Protein AF-M7N6A7-F1 (afdb_monomer)

Solvent-accessible surface area (backbone atoms only — n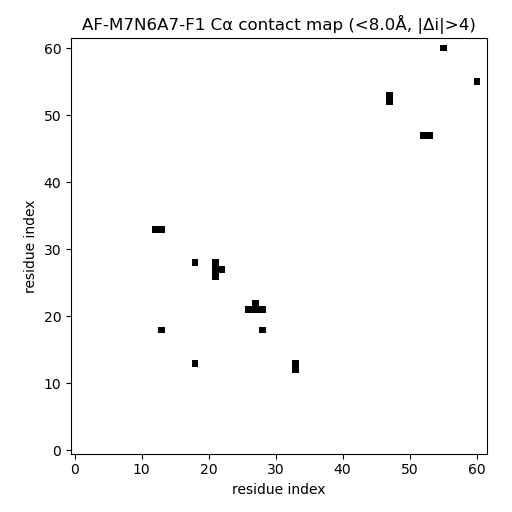ot comparable to full-atom values): 4686 Å² total; per-residue (Å²): 128,86,85,71,79,94,75,84,88,88,75,84,84,77,56,73,66,56,55,50,53,38,58,74,68,77,53,79,80,66,87,86,72,74,83,69,81,79,78,68,70,82,96,63,81,92,64,81,90,53,73,78,80,70,60,75,61,81,88,74,78,121

Secondary structure (DSSP, 8-state):
-----S---------HHHHHHHHHTT--PPTTS---SS-PPTT---S-S-GGGGPPPGGG--

Structure (mmCIF, N/CA/C/O backbone):
data_AF-M7N6A7-F1
#
_entry.id   AF-M7N6A7-F1
#
loop_
_atom_site.group_PDB
_atom_site.id
_atom_site.type_symbol
_atom_site.labe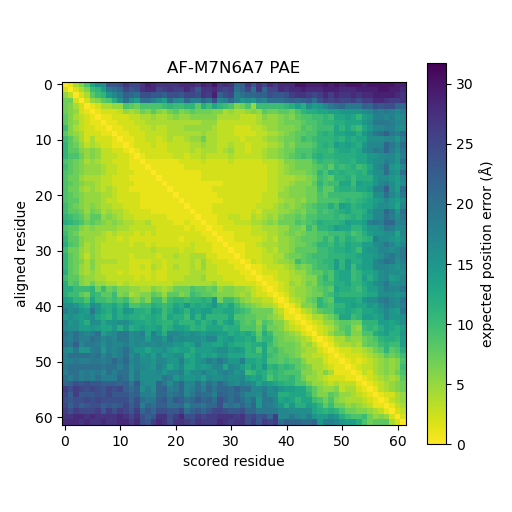l_atom_id
_atom_site.label_alt_id
_atom_site.label_comp_id
_atom_site.label_asym_id
_atom_site.label_entity_id
_atom_site.label_seq_id
_atom_site.pdbx_PDB_ins_code
_atom_site.Cartn_x
_atom_site.Cartn_y
_atom_site.Cartn_z
_atom_site.occupancy
_atom_site.B_iso_or_equiv
_atom_site.auth_seq_id
_atom_site.auth_comp_id
_atom_site.auth_asym_id
_atom_site.auth_atom_id
_atom_site.pdbx_PDB_model_num
ATOM 1 N N . MET A 1 1 ? -16.300 14.368 22.524 1.00 46.09 1 MET A N 1
ATOM 2 C CA . MET A 1 1 ? -16.367 12.917 22.796 1.00 46.09 1 MET A CA 1
ATOM 3 C C . MET A 1 1 ? -15.814 12.229 21.562 1.00 46.09 1 MET A C 1
ATOM 5 O O . MET A 1 1 ? -16.226 12.603 20.474 1.00 46.09 1 MET A O 1
ATOM 9 N N . LYS A 1 2 ? -14.807 11.358 21.695 1.00 58.12 2 LYS A N 1
ATOM 10 C CA . LYS A 1 2 ? -14.353 10.544 20.559 1.00 58.12 2 LYS A CA 1
ATOM 11 C C . LYS A 1 2 ? -15.480 9.560 20.274 1.00 58.12 2 LYS A C 1
ATOM 13 O O . LYS A 1 2 ? -15.788 8.752 21.140 1.00 58.12 2 LYS A O 1
ATOM 18 N N . GLU A 1 3 ? -16.134 9.684 19.130 1.00 65.50 3 GLU A N 1
ATOM 19 C CA . GLU A 1 3 ? -17.047 8.645 18.665 1.00 65.50 3 GLU A CA 1
ATOM 20 C C . GLU A 1 3 ? -16.195 7.418 18.33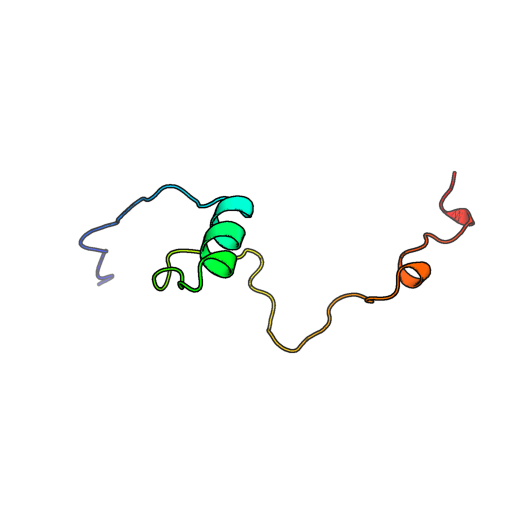2 1.00 65.50 3 GLU A C 1
ATOM 22 O O . GLU A 1 3 ? -15.476 7.382 17.333 1.00 65.50 3 GLU A O 1
ATOM 27 N N . GLU A 1 4 ? -16.169 6.466 19.260 1.00 80.25 4 GLU A N 1
ATOM 28 C CA . GLU A 1 4 ? -15.468 5.199 19.103 1.00 80.25 4 GLU A CA 1
ATOM 29 C C . GLU A 1 4 ? -16.220 4.326 18.093 1.00 80.25 4 GLU A C 1
ATOM 31 O O . GLU A 1 4 ? -17.451 4.323 18.037 1.00 80.25 4 GLU A O 1
ATOM 36 N N . ALA A 1 5 ? -15.471 3.621 17.244 1.00 85.81 5 ALA A N 1
ATOM 37 C CA . ALA A 1 5 ? -16.043 2.809 16.179 1.00 85.81 5 ALA A CA 1
ATOM 38 C C . ALA A 1 5 ? -17.027 1.770 16.744 1.00 85.81 5 ALA A C 1
ATOM 40 O O . ALA A 1 5 ? -16.692 1.025 17.661 1.00 85.81 5 ALA A O 1
ATOM 41 N N . GLN A 1 6 ? -18.222 1.677 16.155 1.00 93.12 6 GLN A N 1
ATOM 42 C CA . GLN A 1 6 ? -19.245 0.708 16.575 1.00 93.12 6 GLN A CA 1
ATOM 43 C C . GLN A 1 6 ? -18.907 -0.735 16.159 1.00 93.12 6 GLN A C 1
ATOM 45 O O . GLN A 1 6 ? -19.470 -1.684 16.698 1.00 93.12 6 GLN A O 1
ATOM 50 N N . CYS A 1 7 ? -18.020 -0.911 15.174 1.00 90.75 7 CYS A N 1
ATOM 51 C CA . CYS A 1 7 ? -17.606 -2.209 14.649 1.00 90.75 7 CYS A CA 1
ATOM 52 C C . CYS A 1 7 ? -16.264 -2.092 13.906 1.00 90.75 7 CYS A C 1
ATOM 54 O O . CYS A 1 7 ? -15.961 -1.051 13.319 1.00 90.75 7 CYS A O 1
ATOM 56 N N . ALA A 1 8 ? -15.492 -3.181 13.894 1.00 92.06 8 ALA A N 1
ATOM 57 C CA . ALA A 1 8 ? -14.314 -3.356 13.054 1.00 92.06 8 ALA A CA 1
ATOM 58 C C . ALA A 1 8 ? -14.377 -4.716 12.345 1.00 92.06 8 ALA A C 1
ATOM 60 O O . ALA A 1 8 ? -14.736 -5.726 12.950 1.00 92.06 8 ALA A O 1
ATOM 61 N N . LEU A 1 9 ? -14.007 -4.734 11.063 1.00 90.88 9 LEU A N 1
ATOM 62 C CA . LEU A 1 9 ? -13.916 -5.943 10.249 1.00 90.88 9 LEU A CA 1
ATOM 63 C C . LEU A 1 9 ? -12.443 -6.238 9.983 1.00 90.88 9 LEU A C 1
ATOM 65 O O . LEU A 1 9 ? -11.745 -5.422 9.382 1.00 90.88 9 LEU A O 1
ATOM 69 N N . ILE A 1 10 ? -11.982 -7.403 10.430 1.00 92.19 10 ILE A N 1
ATOM 70 C CA . ILE A 1 10 ? -10.630 -7.890 10.164 1.00 92.19 10 ILE A CA 1
ATOM 71 C C . ILE A 1 10 ? -10.739 -8.947 9.075 1.00 92.19 10 ILE A C 1
ATOM 73 O O . ILE A 1 10 ? -11.451 -9.939 9.226 1.00 92.19 10 ILE A O 1
ATOM 77 N N . ILE A 1 11 ? -10.041 -8.713 7.973 1.00 90.62 11 ILE A N 1
ATOM 78 C CA . ILE A 1 11 ? -9.989 -9.615 6.828 1.00 90.62 11 ILE A CA 1
ATOM 79 C C . ILE A 1 11 ? -8.556 -10.081 6.609 1.00 90.62 11 ILE A C 1
ATOM 81 O O . ILE A 1 11 ? -7.607 -9.435 7.056 1.00 90.62 11 ILE A O 1
ATOM 85 N N . LYS A 1 12 ? -8.411 -11.206 5.910 1.00 91.19 12 LYS A N 1
ATOM 86 C CA . LYS A 1 12 ? -7.106 -11.667 5.447 1.00 91.19 12 LYS A CA 1
ATOM 87 C C . LYS A 1 12 ? -6.536 -10.657 4.448 1.00 91.19 12 LYS A C 1
ATOM 89 O O . LYS A 1 12 ? -7.281 -10.080 3.654 1.00 91.19 12 LYS A O 1
ATOM 94 N N . ASP A 1 13 ? -5.227 -10.460 4.504 1.00 90.62 13 ASP A N 1
ATOM 95 C CA . ASP A 1 13 ? -4.497 -9.764 3.459 1.00 90.62 13 ASP A CA 1
ATOM 96 C C . ASP A 1 13 ? -4.5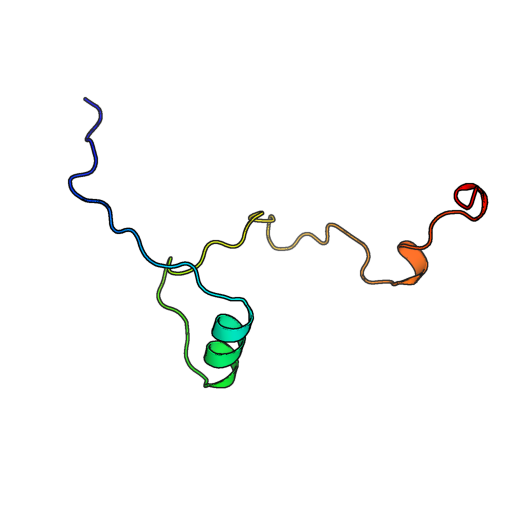49 -10.547 2.139 1.00 90.62 13 ASP A C 1
ATOM 98 O O . ASP A 1 13 ? -4.892 -11.731 2.089 1.00 90.62 13 ASP A O 1
ATOM 102 N N . ILE A 1 14 ? -4.238 -9.852 1.050 1.00 91.50 14 ILE A N 1
ATOM 103 C CA . ILE A 1 14 ? -4.220 -10.430 -0.289 1.00 91.50 14 ILE A CA 1
ATOM 104 C C . ILE A 1 14 ? -2.783 -10.505 -0.797 1.00 91.50 14 ILE A C 1
ATOM 106 O O . ILE A 1 14 ? -2.016 -9.551 -0.647 1.00 91.50 14 ILE A O 1
ATOM 110 N N . SER A 1 15 ? -2.417 -11.625 -1.427 1.00 93.62 15 SER A N 1
ATOM 111 C CA . SER A 1 15 ? -1.096 -11.745 -2.052 1.00 93.62 15 SER A CA 1
ATOM 112 C C . SER A 1 15 ? -1.029 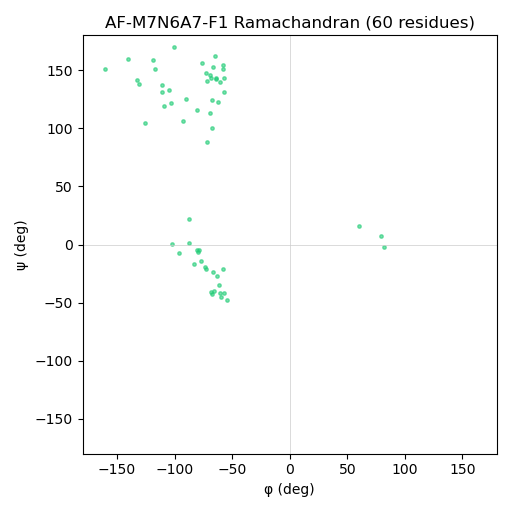-10.975 -3.375 1.00 93.62 15 SER A C 1
ATOM 114 O O . SER A 1 15 ? -2.032 -10.769 -4.067 1.00 93.62 15 SER A O 1
ATOM 116 N N . MET A 1 16 ? 0.185 -10.601 -3.787 1.00 93.19 16 MET A N 1
ATOM 117 C CA . MET A 1 16 ? 0.395 -9.986 -5.099 1.00 93.19 16 MET A CA 1
ATOM 118 C C . MET A 1 16 ? 0.031 -10.912 -6.265 1.00 93.19 16 MET A C 1
ATOM 120 O O . MET A 1 16 ? -0.345 -10.412 -7.326 1.00 93.19 16 MET A O 1
ATOM 124 N N . GLU A 1 17 ? 0.109 -12.240 -6.109 1.00 96.56 17 GLU A N 1
ATOM 125 C CA . GLU A 1 17 ? -0.383 -13.148 -7.150 1.00 96.56 17 GLU A CA 1
ATOM 126 C C . GLU A 1 17 ? -1.897 -13.048 -7.315 1.00 96.56 17 GLU A C 1
ATOM 128 O O . GLU A 1 17 ? -2.388 -13.071 -8.441 1.00 96.56 17 GLU A O 1
ATOM 133 N N . GLU A 1 18 ? -2.653 -12.923 -6.225 1.00 95.12 18 GLU A N 1
ATOM 134 C CA . GLU A 1 18 ? -4.115 -12.851 -6.306 1.00 95.12 18 GLU A CA 1
ATOM 135 C C . GLU A 1 18 ? -4.576 -11.549 -6.955 1.00 95.12 18 GLU A C 1
ATOM 137 O O . GLU A 1 18 ? -5.444 -11.579 -7.827 1.00 95.12 18 GLU A O 1
ATOM 142 N N . VAL A 1 19 ? -3.928 -10.431 -6.607 1.00 94.62 19 VAL A N 1
ATOM 143 C CA . VAL A 1 19 ? -4.150 -9.137 -7.267 1.00 94.62 19 VAL A CA 1
ATOM 144 C C . VAL A 1 19 ? -3.942 -9.275 -8.777 1.00 94.62 19 VAL A C 1
ATOM 146 O O . VAL A 1 19 ? -4.810 -8.888 -9.557 1.00 94.62 19 VAL A O 1
ATOM 149 N N . LYS A 1 20 ? -2.836 -9.903 -9.202 1.00 95.44 20 LYS A N 1
ATOM 150 C CA . LYS A 1 20 ? -2.556 -10.154 -10.625 1.00 95.44 20 LYS A CA 1
ATOM 151 C C . LYS A 1 20 ? -3.636 -11.015 -11.279 1.00 95.44 20 LYS A C 1
ATOM 153 O O . LYS A 1 20 ? -4.096 -10.666 -12.362 1.00 95.44 20 LYS A O 1
ATOM 158 N N . ARG A 1 21 ? -4.074 -12.107 -10.636 1.00 97.31 21 ARG A N 1
ATOM 159 C CA . ARG A 1 21 ? -5.143 -12.972 -11.174 1.00 97.31 21 ARG A CA 1
ATOM 160 C C . ARG A 1 21 ? -6.434 -12.194 -11.431 1.00 97.31 21 ARG A C 1
ATOM 162 O O . ARG A 1 21 ? -7.052 -12.409 -12.468 1.00 97.31 21 ARG A O 1
ATOM 169 N N . VAL A 1 22 ? -6.823 -11.293 -10.524 1.00 95.88 22 VAL A N 1
ATOM 170 C CA . VAL A 1 22 ? -8.020 -10.449 -10.694 1.00 95.88 22 VAL A CA 1
ATOM 171 C C . VAL A 1 22 ? -7.838 -9.455 -11.843 1.00 95.88 22 VAL A C 1
ATOM 173 O O . VAL A 1 22 ? -8.732 -9.310 -12.669 1.00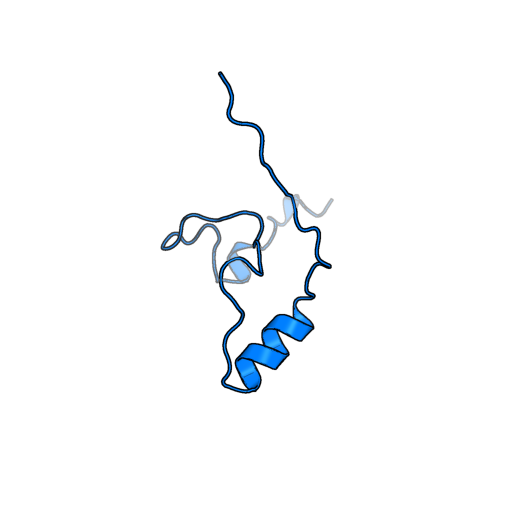 95.88 22 VAL A O 1
ATOM 176 N N . CYS A 1 23 ? -6.665 -8.828 -11.965 1.00 94.38 23 CYS A N 1
ATOM 177 C CA . CYS A 1 23 ? -6.382 -7.950 -13.102 1.00 94.38 23 CYS A CA 1
ATOM 178 C C . CYS A 1 23 ? -6.456 -8.695 -14.445 1.00 94.38 23 CYS A C 1
ATOM 180 O O . CYS A 1 23 ? -7.020 -8.174 -15.404 1.00 94.38 23 CYS A O 1
ATOM 182 N N . TYR A 1 24 ? -5.924 -9.920 -14.516 1.00 97.44 24 TYR A N 1
ATOM 183 C CA . TYR A 1 24 ? -5.967 -10.733 -15.736 1.00 97.44 24 TYR A CA 1
ATOM 184 C C . TYR A 1 24 ? -7.352 -11.305 -16.050 1.00 97.44 24 TYR A C 1
ATOM 186 O O . TYR A 1 24 ? -7.611 -11.640 -17.203 1.00 97.44 24 TYR A O 1
ATOM 194 N N . SER A 1 25 ? -8.250 -11.405 -15.068 1.00 97.38 25 SER A N 1
ATOM 195 C CA . SER A 1 25 ? -9.613 -11.892 -15.297 1.00 97.38 25 SER A CA 1
ATOM 196 C C . SER A 1 25 ? -10.560 -10.828 -15.861 1.00 97.38 25 SER A C 1
ATOM 198 O O . SER A 1 25 ? -11.702 -11.147 -16.179 1.00 97.38 25 SER A O 1
ATOM 200 N N . GLY A 1 26 ? -10.107 -9.576 -15.999 1.00 96.75 26 GLY A N 1
ATOM 201 C CA . GLY A 1 26 ? -10.929 -8.459 -16.475 1.00 96.75 26 GLY A CA 1
ATOM 202 C C . GLY A 1 26 ? -11.863 -7.872 -15.412 1.00 96.75 26 GLY A C 1
ATOM 203 O O . GLY A 1 26 ? -12.682 -7.011 -15.728 1.00 96.75 26 GLY A O 1
ATOM 204 N N . TYR A 1 27 ? -11.737 -8.308 -14.156 1.00 96.56 27 TYR A N 1
ATOM 205 C CA . TYR A 1 27 ? -12.484 -7.770 -13.021 1.00 96.56 27 TYR A CA 1
ATOM 206 C C . TYR A 1 27 ? -11.640 -6.785 -12.206 1.00 96.56 27 TYR A C 1
ATOM 208 O O . TYR A 1 27 ? -10.430 -6.646 -12.384 1.00 96.56 27 TYR A O 1
ATOM 216 N N . THR A 1 28 ? -12.295 -6.089 -11.278 1.00 94.31 28 THR A N 1
ATOM 217 C CA . THR A 1 28 ? -11.650 -5.161 -10.349 1.00 94.31 28 THR A CA 1
ATOM 218 C C . THR A 1 28 ? -11.815 -5.623 -8.907 1.00 94.31 28 THR A C 1
ATOM 220 O O . THR A 1 28 ? -12.785 -6.285 -8.536 1.00 94.31 28 THR A O 1
ATOM 223 N N . MET A 1 29 ? -10.836 -5.266 -8.079 1.00 93.88 29 MET A N 1
ATOM 224 C CA . MET A 1 29 ? -10.894 -5.484 -6.637 1.00 93.88 29 MET A CA 1
ATOM 225 C C . MET A 1 29 ? -11.951 -4.567 -5.991 1.00 93.88 29 MET A C 1
ATOM 227 O O . MET A 1 29 ? -12.097 -3.416 -6.418 1.00 93.88 29 MET A O 1
ATOM 231 N N . PRO A 1 30 ? -12.649 -5.007 -4.925 1.00 92.06 30 PRO A N 1
ATOM 232 C CA . PRO A 1 30 ? -13.528 -4.135 -4.151 1.00 92.06 30 PRO A CA 1
ATOM 233 C C . PRO A 1 30 ? -12.784 -2.921 -3.584 1.00 92.06 30 PRO A C 1
ATOM 235 O O . PRO A 1 30 ? -11.592 -2.986 -3.268 1.00 92.06 30 PRO A O 1
ATOM 238 N N . GLN A 1 31 ? -13.487 -1.806 -3.394 1.00 90.62 31 GLN A N 1
ATOM 239 C CA . GLN A 1 31 ? -12.873 -0.612 -2.815 1.00 90.62 31 GLN A CA 1
ATOM 240 C C . GLN A 1 31 ? -12.336 -0.881 -1.404 1.00 90.62 31 GLN A C 1
ATOM 242 O O . GLN A 1 31 ? -12.986 -1.543 -0.599 1.00 90.62 31 GLN A O 1
ATOM 247 N N . LYS A 1 32 ? -11.157 -0.320 -1.099 1.00 88.56 32 LYS A N 1
ATOM 248 C CA . LYS A 1 32 ? -10.476 -0.431 0.207 1.00 88.56 32 LYS A CA 1
ATOM 249 C C . LYS A 1 32 ? -10.124 -1.872 0.627 1.00 88.56 32 LYS A C 1
ATOM 251 O O . LYS A 1 32 ? -9.787 -2.087 1.784 1.00 88.56 32 LYS A O 1
ATOM 256 N N . SER A 1 33 ? -10.149 -2.831 -0.302 1.00 91.06 33 SER A N 1
ATOM 257 C CA . SER A 1 33 ? -9.724 -4.221 -0.058 1.00 91.06 33 SER A CA 1
ATOM 258 C C . SER A 1 33 ? -8.201 -4.402 -0.024 1.00 91.06 33 SER A C 1
ATOM 260 O O . SER A 1 33 ? -7.718 -5.425 0.445 1.00 91.06 33 SER A O 1
ATOM 262 N N . THR A 1 34 ? -7.438 -3.408 -0.492 1.00 90.25 34 THR A N 1
ATOM 263 C CA . THR A 1 34 ? -5.970 -3.441 -0.539 1.00 90.25 34 THR A CA 1
ATOM 264 C C . THR A 1 34 ? -5.366 -2.156 0.011 1.00 90.25 34 THR A C 1
ATOM 266 O O . THR A 1 34 ? -5.847 -1.058 -0.289 1.00 90.25 34 THR A O 1
ATOM 269 N N . TYR A 1 35 ? -4.258 -2.275 0.737 1.00 89.12 35 TYR A N 1
ATOM 270 C CA . TYR A 1 35 ? -3.441 -1.148 1.177 1.00 89.12 35 TYR A CA 1
ATOM 271 C C . TYR A 1 35 ? -1.993 -1.373 0.730 1.00 89.12 35 TYR A C 1
ATOM 273 O O . TYR A 1 35 ? -1.281 -2.189 1.306 1.00 89.12 35 TYR A O 1
ATOM 281 N N . PHE A 1 36 ? -1.564 -0.660 -0.314 1.00 87.44 36 PHE A N 1
ATOM 282 C CA . PHE A 1 36 ? -0.179 -0.699 -0.786 1.00 87.44 36 PHE A CA 1
ATOM 283 C C . PHE A 1 36 ? 0.681 0.213 0.091 1.00 87.44 36 PHE A C 1
ATOM 285 O O . PHE A 1 36 ? 0.454 1.425 0.134 1.00 87.44 36 PHE A O 1
ATOM 292 N N . TYR A 1 37 ? 1.638 -0.379 0.805 1.00 85.19 37 TY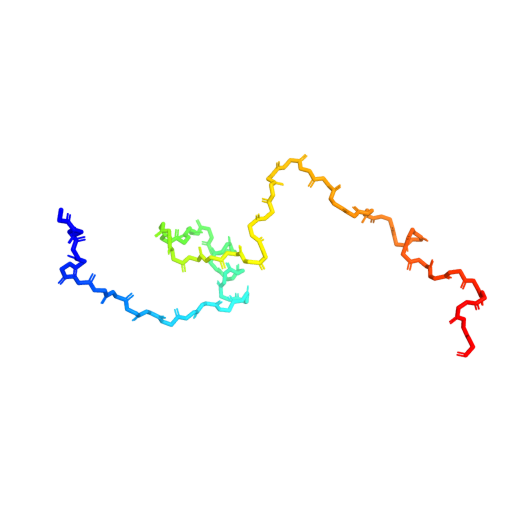R A N 1
ATOM 293 C CA . TYR A 1 37 ? 2.578 0.336 1.661 1.00 85.19 37 TYR A CA 1
ATOM 294 C C . TYR A 1 37 ? 3.995 0.282 1.068 1.00 85.19 37 TYR A C 1
ATOM 296 O O . TYR A 1 37 ? 4.458 -0.814 0.750 1.00 85.19 37 TYR A O 1
ATOM 304 N N . PRO A 1 38 ? 4.702 1.420 0.957 1.00 83.19 38 PRO A N 1
ATOM 305 C CA . PRO A 1 38 ? 4.249 2.774 1.281 1.00 83.19 38 PRO A CA 1
ATOM 306 C C . PRO A 1 38 ? 3.238 3.314 0.257 1.00 83.19 38 PRO A C 1
ATOM 308 O O . PRO A 1 38 ? 3.328 3.033 -0.938 1.00 83.19 38 PRO A O 1
ATOM 311 N N . LYS A 1 39 ? 2.297 4.154 0.714 1.00 81.62 39 LYS A N 1
ATOM 312 C CA . LYS A 1 39 ? 1.491 4.982 -0.193 1.00 81.62 39 LYS A CA 1
ATOM 313 C C . LYS A 1 39 ? 2.383 6.081 -0.757 1.00 81.62 39 LYS A C 1
ATOM 315 O O . LYS A 1 39 ? 2.504 7.152 -0.169 1.00 81.62 39 LYS A O 1
ATOM 320 N N . VAL A 1 40 ? 3.044 5.784 -1.867 1.00 73.44 40 VAL A N 1
ATOM 321 C CA . VAL A 1 40 ? 3.860 6.764 -2.582 1.00 73.44 40 VAL A CA 1
ATO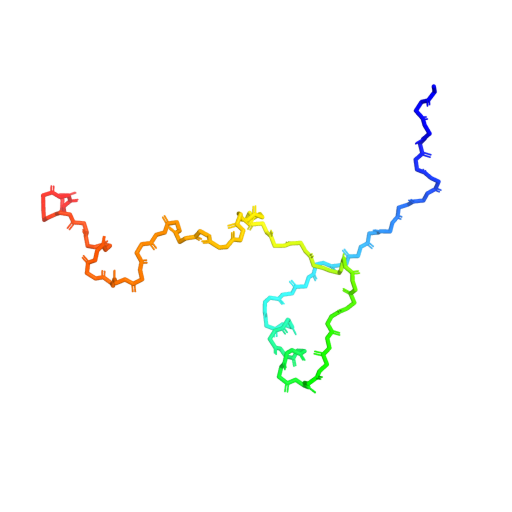M 322 C C . VAL A 1 40 ? 2.968 7.838 -3.201 1.00 73.44 40 VAL A C 1
ATOM 324 O O . VAL A 1 40 ? 1.852 7.556 -3.647 1.00 73.44 40 VAL A O 1
ATOM 327 N N . ILE A 1 41 ? 3.449 9.081 -3.212 1.00 80.12 41 ILE A N 1
ATOM 328 C CA . ILE A 1 41 ? 2.772 10.171 -3.918 1.00 80.12 41 ILE A CA 1
ATOM 329 C C . ILE A 1 41 ? 2.753 9.793 -5.403 1.00 80.12 41 ILE A C 1
ATOM 331 O O . ILE A 1 41 ? 3.803 9.517 -5.986 1.00 80.12 41 ILE A O 1
ATOM 335 N N . CYS A 1 42 ? 1.567 9.720 -6.011 1.00 73.19 4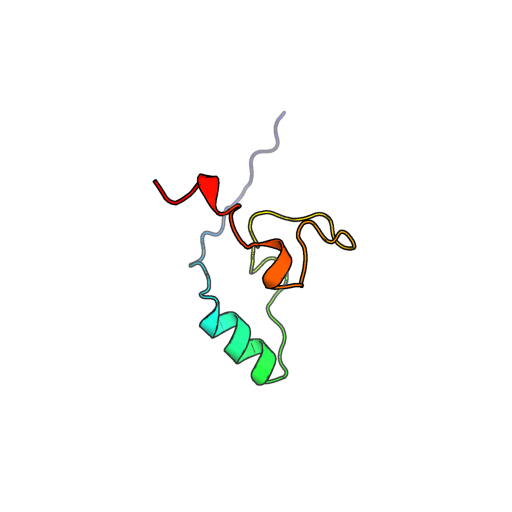2 CYS A N 1
ATOM 336 C CA . CYS A 1 42 ? 1.465 9.378 -7.426 1.00 73.19 42 CYS A CA 1
ATOM 337 C C . CYS A 1 42 ? 2.076 10.485 -8.301 1.00 73.19 42 CYS A C 1
ATOM 339 O O . CYS A 1 42 ? 2.127 11.649 -7.908 1.00 73.19 42 CYS A O 1
ATOM 341 N N . GLY A 1 43 ? 2.556 10.116 -9.491 1.00 72.88 43 GLY A N 1
ATOM 342 C CA . GLY A 1 43 ? 3.143 11.065 -10.445 1.00 72.88 43 GLY A CA 1
ATOM 343 C C . GLY A 1 43 ? 4.605 11.441 -10.181 1.00 72.88 43 GLY A C 1
ATOM 344 O O . GLY A 1 43 ? 5.182 12.160 -10.990 1.00 72.88 43 GLY A O 1
ATOM 345 N N . PHE A 1 44 ? 5.222 10.930 -9.111 1.00 77.62 44 PHE A N 1
ATOM 346 C CA . PHE A 1 44 ? 6.654 11.086 -8.852 1.00 77.62 44 PHE A CA 1
ATOM 347 C C . PHE A 1 44 ? 7.405 9.787 -9.143 1.00 77.62 44 PHE A C 1
ATOM 349 O O . PHE A 1 44 ? 7.003 8.706 -8.709 1.00 77.62 44 PHE A O 1
ATOM 356 N N . LEU A 1 45 ? 8.516 9.905 -9.866 1.00 74.19 45 LEU A N 1
ATOM 357 C CA . LEU A 1 45 ? 9.485 8.834 -10.049 1.00 74.19 45 LEU A CA 1
ATOM 358 C C . LEU A 1 45 ? 10.562 8.983 -8.964 1.00 74.19 45 LEU A C 1
ATOM 360 O O . LEU A 1 45 ? 11.359 9.915 -9.011 1.00 74.19 45 LEU A O 1
ATOM 364 N N . PHE A 1 46 ? 10.544 8.106 -7.958 1.00 70.00 46 PHE A N 1
ATOM 365 C CA . PHE A 1 46 ? 11.453 8.189 -6.803 1.00 70.00 46 PHE A CA 1
ATOM 366 C C . PHE A 1 46 ? 12.832 7.560 -7.052 1.00 70.00 46 PHE A C 1
ATOM 368 O O . PHE A 1 46 ? 13.764 7.823 -6.298 1.00 70.00 46 PHE A O 1
ATOM 375 N N . SER A 1 47 ? 12.969 6.735 -8.089 1.00 75.50 47 SER A N 1
ATOM 376 C CA . SER A 1 47 ? 14.217 6.068 -8.464 1.00 75.50 47 SER A CA 1
ATOM 377 C C . SER A 1 47 ? 14.369 6.050 -9.975 1.00 75.50 47 SER A C 1
ATOM 379 O O . SER A 1 47 ? 13.379 6.140 -10.697 1.00 75.50 47 SER A O 1
ATOM 381 N N . SER A 1 48 ? 15.592 5.871 -10.467 1.00 80.62 48 SER A N 1
ATOM 382 C CA . SER A 1 48 ? 15.774 5.625 -11.893 1.00 80.62 48 SER A CA 1
ATOM 383 C C . SER A 1 48 ? 15.001 4.392 -12.364 1.00 80.62 48 SER A C 1
ATOM 385 O O . SER A 1 48 ? 14.723 3.480 -11.590 1.00 80.62 48 SER A O 1
ATOM 387 N N . ILE A 1 49 ? 14.665 4.364 -13.650 1.00 82.62 49 ILE A N 1
ATOM 388 C CA . ILE A 1 49 ? 14.225 3.146 -14.343 1.00 82.62 49 ILE A CA 1
ATOM 389 C C . ILE A 1 49 ? 15.379 2.463 -15.082 1.00 82.62 49 ILE A C 1
ATOM 391 O O . ILE A 1 49 ? 15.189 1.395 -15.659 1.00 82.62 49 ILE A O 1
ATOM 395 N N . LYS A 1 50 ? 16.549 3.105 -15.133 1.00 85.62 50 LYS A N 1
ATOM 396 C CA . LYS A 1 50 ? 17.715 2.588 -15.831 1.00 85.62 50 LYS A CA 1
ATOM 397 C C . LYS A 1 50 ? 18.558 1.745 -14.887 1.00 85.62 50 LYS A C 1
ATOM 399 O O . LYS A 1 50 ? 18.976 2.218 -13.835 1.00 85.62 50 LYS A O 1
ATOM 404 N N . GLU A 1 51 ? 18.826 0.512 -15.296 1.00 83.50 51 GLU A N 1
ATOM 405 C CA . GLU A 1 51 ? 19.574 -0.464 -14.500 1.00 83.50 51 GLU A CA 1
ATOM 406 C C . GLU A 1 51 ? 21.010 -0.000 -14.191 1.00 83.50 51 GLU A C 1
ATOM 408 O O . GLU A 1 51 ? 21.529 -0.242 -13.104 1.00 83.50 51 GLU A O 1
ATOM 413 N N . ASP A 1 52 ? 21.650 0.718 -15.119 1.00 85.69 52 ASP A N 1
ATOM 414 C CA . ASP A 1 52 ? 23.015 1.224 -14.952 1.00 85.69 52 ASP A CA 1
ATOM 415 C C . ASP A 1 52 ? 23.135 2.293 -13.857 1.00 85.69 52 ASP A C 1
ATOM 417 O O . ASP A 1 52 ? 24.197 2.440 -13.257 1.00 85.69 52 ASP A O 1
ATOM 421 N N . GLU A 1 53 ? 22.040 2.983 -13.528 1.00 82.94 53 GLU A N 1
ATOM 422 C CA . GLU A 1 53 ? 22.005 4.003 -12.475 1.00 82.94 53 GLU A CA 1
ATOM 423 C C . GLU A 1 53 ? 21.916 3.393 -11.054 1.00 82.94 53 GLU A C 1
ATOM 425 O O . GLU A 1 53 ? 22.018 4.123 -10.069 1.00 82.94 53 GLU A O 1
ATOM 430 N N . PHE A 1 54 ? 21.783 2.062 -10.930 1.00 84.81 54 PHE A N 1
ATOM 431 C CA . PHE A 1 54 ? 21.814 1.321 -9.656 1.00 84.81 54 PHE A CA 1
ATOM 432 C C . PHE A 1 54 ? 23.146 0.603 -9.386 1.00 84.81 54 PHE A C 1
ATOM 434 O O . PHE A 1 54 ? 23.298 -0.063 -8.359 1.00 84.81 54 PHE A O 1
ATOM 441 N N . GLN A 1 55 ? 24.121 0.725 -10.289 1.00 84.38 55 GLN A N 1
ATOM 442 C CA . GLN A 1 55 ? 25.446 0.139 -10.110 1.00 84.38 55 GLN A CA 1
ATOM 443 C C . GLN A 1 55 ? 26.173 0.844 -8.955 1.00 84.38 55 GLN A C 1
ATOM 445 O O . GLN A 1 55 ? 26.346 2.065 -8.960 1.00 84.38 55 GLN A O 1
ATOM 450 N N . LEU A 1 56 ? 26.627 0.076 -7.962 1.00 81.94 56 LEU A N 1
ATOM 451 C CA . LEU A 1 56 ? 27.490 0.619 -6.916 1.00 81.94 56 LEU A CA 1
ATOM 452 C C . LEU A 1 56 ? 28.817 1.085 -7.536 1.00 81.94 56 LEU A C 1
ATOM 454 O O . LEU A 1 56 ? 29.347 0.419 -8.431 1.00 81.94 56 LEU A O 1
ATOM 458 N N . PRO A 1 57 ? 29.395 2.201 -7.060 1.00 80.62 57 PRO A N 1
ATOM 459 C CA . PRO A 1 57 ? 30.715 2.608 -7.500 1.00 80.62 57 PRO A CA 1
ATOM 460 C C . PRO A 1 57 ? 31.739 1.492 -7.235 1.00 80.62 57 PRO A C 1
ATOM 462 O O . PRO A 1 57 ? 31.678 0.858 -6.180 1.00 80.62 57 PRO A O 1
ATOM 465 N N . PRO A 1 58 ? 32.729 1.280 -8.120 1.00 78.69 58 PRO A N 1
ATOM 466 C CA . PRO A 1 58 ? 33.652 0.144 -8.028 1.00 78.69 58 PRO A CA 1
ATOM 467 C C . PRO A 1 58 ? 34.445 0.079 -6.711 1.00 78.69 58 PRO A C 1
ATOM 469 O O . PRO A 1 58 ? 34.895 -0.993 -6.314 1.00 78.69 58 PRO A O 1
ATOM 472 N N . TYR A 1 59 ? 34.573 1.198 -5.995 1.00 81.19 59 TYR A N 1
ATOM 473 C CA . TYR A 1 59 ? 35.245 1.284 -4.696 1.00 81.19 59 TYR A CA 1
ATOM 474 C C . TYR A 1 59 ? 34.405 0.802 -3.495 1.00 81.19 59 TYR A C 1
ATOM 476 O O . TYR A 1 59 ? 34.936 0.723 -2.393 1.00 81.19 59 TYR A O 1
ATOM 484 N N . PHE A 1 60 ? 33.124 0.466 -3.681 1.00 77.56 60 PHE A N 1
ATOM 485 C CA . PHE A 1 60 ? 32.270 -0.146 -2.649 1.00 77.56 60 PHE A CA 1
ATOM 486 C C . PHE A 1 60 ? 32.359 -1.684 -2.611 1.00 77.56 60 PHE A C 1
ATOM 488 O O . PHE A 1 60 ? 31.689 -2.313 -1.799 1.00 77.56 60 PHE A O 1
ATOM 495 N N . SER A 1 61 ? 33.187 -2.289 -3.465 1.00 73.62 61 SER A N 1
ATOM 496 C CA . SER A 1 61 ? 33.311 -3.746 -3.641 1.00 73.62 61 SER A CA 1
ATOM 497 C C . SER A 1 61 ? 34.317 -4.424 -2.686 1.00 73.62 61 SER A C 1
ATOM 499 O O . SER A 1 61 ? 34.838 -5.483 -3.034 1.00 73.62 61 SER A O 1
ATOM 501 N N . LEU A 1 62 ? 34.649 -3.802 -1.544 1.00 59.47 62 LEU A N 1
ATOM 502 C CA . LEU A 1 62 ? 35.622 -4.320 -0.562 1.00 59.47 62 LEU A CA 1
ATOM 503 C C . LEU A 1 62 ? 35.006 -5.348 0.393 1.00 59.47 62 LEU A C 1
ATOM 505 O O . LEU A 1 62 ? 33.972 -5.019 1.016 1.00 59.47 62 LEU A O 1
#

Mean predicted aligned error: 10.1 Å

pLDDT: mean 85.01, std 10.46, range [46.09, 97.44]

Organism: NCBI:txid1279009

Foldseek 3Di:
DPPDDPDDDDDDQDDPVVCVVCVVVVHDDDPPNDDDPPPDDPPDDPDDPDPVRPDDDPVVPD

Radius of gyration: 19.93 Å; Cα contacts (8 Å, |Δi|>4): 11; chains: 1; bounding box: 55×26×39 Å

Sequence (62 aa):
MKEEAQCALIIKDISMEEVKRVCYSGYTMPQKSTYFYPKVICGFLFSSIKEDEFQLPPYFSL